Protein AF-A0A9C7V062-F1 (afdb_monomer)

Structure (mmCIF, N/CA/C/O backbone):
data_AF-A0A9C7V062-F1
#
_entry.id   AF-A0A9C7V062-F1
#
loop_
_atom_site.group_PDB
_atom_site.id
_atom_site.type_symbol
_atom_site.label_atom_id
_atom_site.label_alt_id
_atom_site.label_comp_id
_atom_site.label_asym_id
_atom_site.label_entity_id
_atom_site.label_seq_id
_atom_site.pdbx_PDB_ins_code
_atom_site.Cartn_x
_atom_site.Cartn_y
_atom_site.Cartn_z
_atom_site.occupancy
_atom_site.B_iso_or_equiv
_atom_site.auth_seq_id
_atom_site.auth_comp_id
_atom_site.auth_asym_id
_atom_site.auth_atom_id
_atom_site.pdbx_PDB_model_num
ATOM 1 N N . GLN A 1 1 ? -6.236 -16.185 16.500 1.00 72.19 1 GLN A N 1
ATOM 2 C CA . GLN A 1 1 ? -6.180 -15.119 15.476 1.00 72.19 1 GLN A CA 1
ATOM 3 C C . GLN A 1 1 ? -6.208 -13.760 16.180 1.00 72.19 1 GLN A C 1
ATOM 5 O O . GLN A 1 1 ? -6.765 -13.692 17.271 1.00 72.19 1 GLN A O 1
ATOM 10 N N . ILE A 1 2 ? -5.597 -12.716 15.602 1.00 94.12 2 ILE A N 1
ATOM 11 C CA . ILE A 1 2 ? -5.595 -11.322 16.117 1.00 94.12 2 ILE A CA 1
ATOM 12 C C . ILE A 1 2 ? -6.082 -10.334 15.030 1.00 94.12 2 ILE A C 1
ATOM 14 O O . ILE A 1 2 ? -5.317 -9.466 14.606 1.00 94.12 2 ILE A O 1
ATOM 18 N N . PRO A 1 3 ? -7.325 -10.486 14.531 1.00 95.44 3 PRO A N 1
ATOM 19 C CA . PRO A 1 3 ? -7.810 -9.776 13.344 1.00 95.44 3 PRO A CA 1
ATOM 20 C C . PRO A 1 3 ? -7.796 -8.251 13.502 1.00 95.44 3 PRO A C 1
ATOM 22 O O . PRO A 1 3 ? -7.407 -7.556 12.571 1.00 95.44 3 PRO A O 1
ATOM 25 N N . ASP A 1 4 ? -8.100 -7.724 14.688 1.00 97.12 4 ASP A N 1
ATOM 26 C CA . ASP A 1 4 ? -8.119 -6.272 14.920 1.00 97.12 4 ASP A CA 1
ATOM 27 C C . ASP A 1 4 ? -6.733 -5.639 14.728 1.00 97.12 4 ASP A C 1
ATOM 29 O O . ASP A 1 4 ? -6.594 -4.582 14.117 1.00 97.12 4 ASP A O 1
ATOM 33 N N . ARG A 1 5 ? -5.677 -6.340 15.165 1.00 97.62 5 ARG A N 1
ATOM 34 C CA . ARG A 1 5 ? -4.287 -5.903 14.957 1.00 97.62 5 ARG A CA 1
ATOM 35 C C . ARG A 1 5 ? -3.856 -6.018 13.498 1.00 97.62 5 ARG A C 1
ATOM 37 O O . ARG A 1 5 ? -3.001 -5.254 13.061 1.00 97.62 5 ARG A O 1
ATOM 44 N N . ALA A 1 6 ? -4.413 -6.975 12.755 1.00 98.31 6 ALA A N 1
ATOM 45 C CA . ALA A 1 6 ? -4.179 -7.082 11.319 1.00 98.31 6 ALA A CA 1
ATOM 46 C C . ALA A 1 6 ? -4.845 -5.918 10.571 1.00 98.31 6 ALA A C 1
ATOM 48 O O . ALA A 1 6 ? -4.193 -5.302 9.734 1.00 98.31 6 ALA A O 1
ATOM 49 N N . ARG A 1 7 ? -6.087 -5.560 10.933 1.00 98.62 7 ARG A N 1
ATOM 50 C CA . ARG A 1 7 ? -6.798 -4.396 10.381 1.00 98.62 7 ARG A CA 1
ATOM 51 C C . ARG A 1 7 ? -6.013 -3.108 10.611 1.00 98.62 7 ARG A C 1
ATOM 53 O O . ARG A 1 7 ? -5.738 -2.390 9.656 1.00 98.62 7 ARG A O 1
ATOM 60 N N . GLU A 1 8 ? -5.597 -2.861 11.856 1.00 98.38 8 GLU A N 1
ATOM 61 C CA . GLU A 1 8 ? -4.778 -1.693 12.205 1.00 98.38 8 GLU A CA 1
ATOM 62 C C . GLU A 1 8 ? -3.484 -1.664 11.384 1.00 98.38 8 GLU A C 1
ATOM 64 O O . GLU A 1 8 ? -3.150 -0.642 10.795 1.00 98.38 8 GLU A O 1
ATOM 69 N N . ARG A 1 9 ? -2.780 -2.799 11.272 1.00 98.31 9 ARG A N 1
ATOM 70 C CA . ARG A 1 9 ? -1.531 -2.870 10.507 1.00 98.31 9 ARG A CA 1
ATOM 71 C C . ARG A 1 9 ? -1.720 -2.554 9.026 1.00 98.31 9 ARG A C 1
ATOM 73 O O . ARG A 1 9 ? -0.869 -1.890 8.444 1.00 98.31 9 ARG A O 1
ATOM 80 N N . ILE A 1 10 ? -2.783 -3.065 8.415 1.00 98.56 10 ILE A N 1
ATOM 81 C CA . ILE A 1 10 ? -3.074 -2.806 7.004 1.00 98.56 10 ILE A CA 1
ATOM 82 C C . ILE A 1 10 ? -3.289 -1.305 6.789 1.00 98.56 10 ILE A C 1
ATOM 84 O O . ILE A 1 10 ? -2.698 -0.739 5.874 1.00 98.56 10 ILE A O 1
ATOM 88 N N . ILE A 1 11 ? -4.061 -0.655 7.665 1.00 98.56 11 ILE A N 1
ATOM 89 C CA . ILE A 1 11 ? -4.304 0.794 7.610 1.00 98.56 11 ILE A CA 1
ATOM 90 C C . ILE A 1 11 ? -3.005 1.573 7.832 1.00 98.56 11 ILE A C 1
ATOM 92 O O . ILE A 1 11 ? -2.717 2.495 7.074 1.00 98.56 11 ILE A O 1
ATOM 96 N N . ASP A 1 12 ? -2.197 1.185 8.820 1.00 98.00 12 ASP A N 1
ATOM 97 C CA . ASP A 1 12 ? -0.912 1.825 9.113 1.00 98.00 12 ASP A CA 1
ATOM 98 C C . ASP A 1 12 ? 0.042 1.799 7.905 1.00 98.00 12 ASP A C 1
ATOM 100 O O . ASP A 1 12 ? 0.703 2.795 7.626 1.00 98.00 12 ASP A O 1
ATOM 104 N N . ILE A 1 13 ? 0.122 0.670 7.190 1.00 97.50 13 ILE A N 1
ATOM 105 C CA . ILE A 1 13 ? 0.991 0.525 6.012 1.00 97.50 13 ILE A CA 1
ATOM 106 C C . ILE A 1 13 ? 0.420 1.306 4.825 1.00 97.50 13 ILE A C 1
ATOM 108 O O . ILE A 1 13 ? 1.143 2.095 4.217 1.00 97.50 13 ILE A O 1
ATOM 112 N N . ALA A 1 14 ? -0.870 1.133 4.522 1.00 98.19 14 ALA A N 1
ATOM 113 C CA . ALA A 1 14 ? -1.534 1.844 3.428 1.00 98.19 14 ALA A CA 1
ATOM 114 C C . ALA A 1 14 ? -1.460 3.369 3.608 1.00 98.19 14 ALA A C 1
ATOM 116 O O . ALA A 1 14 ? -1.268 4.097 2.642 1.00 98.19 14 ALA A O 1
ATOM 117 N N . SER A 1 15 ? -1.468 3.845 4.860 1.00 98.25 15 SER A N 1
ATOM 118 C CA . SER A 1 15 ? -1.293 5.262 5.202 1.00 98.25 15 SER A CA 1
ATOM 119 C C . SER A 1 15 ? 0.017 5.875 4.702 1.00 98.25 15 SER A C 1
ATOM 121 O O . SER A 1 15 ? 0.146 7.095 4.694 1.00 98.25 15 SER A O 1
ATOM 123 N N . THR A 1 16 ? 1.005 5.054 4.336 1.00 97.19 16 THR A N 1
ATOM 124 C CA . THR A 1 16 ? 2.307 5.500 3.820 1.00 97.19 16 THR A CA 1
ATOM 125 C C . THR A 1 16 ? 2.413 5.422 2.296 1.00 97.19 16 THR A C 1
ATOM 127 O O . THR A 1 16 ? 3.428 5.841 1.751 1.00 97.19 16 THR A O 1
ATOM 130 N N . GLN A 1 17 ? 1.396 4.903 1.598 1.00 97.94 17 GLN A N 1
ATOM 131 C CA . GLN A 1 17 ? 1.383 4.826 0.136 1.00 97.94 17 GLN A CA 1
ATOM 132 C C . GLN A 1 17 ? 1.407 6.233 -0.484 1.00 97.94 17 GLN A C 1
ATOM 134 O O . GLN A 1 17 ? 0.852 7.176 0.081 1.00 97.94 17 GLN A O 1
ATOM 139 N N . PHE A 1 18 ? 2.016 6.380 -1.659 1.00 96.75 18 PHE A N 1
ATOM 140 C CA . PHE A 1 18 ? 1.950 7.608 -2.447 1.00 96.75 18 PHE A CA 1
ATOM 141 C C . PHE A 1 18 ? 0.675 7.659 -3.314 1.00 96.75 18 PHE A C 1
ATOM 143 O O . PHE A 1 18 ? 0.165 6.616 -3.725 1.00 96.75 18 PHE A O 1
ATOM 150 N N . PRO A 1 19 ? 0.159 8.855 -3.666 1.00 96.62 19 PRO A N 1
ATOM 151 C CA . PRO A 1 19 ? -1.067 8.978 -4.467 1.00 96.62 19 PRO A CA 1
ATOM 152 C C . PRO A 1 19 ? -1.008 8.350 -5.871 1.00 96.62 19 PRO A C 1
ATOM 154 O O . PRO A 1 19 ? -2.050 8.118 -6.482 1.00 96.62 19 PRO A O 1
ATOM 157 N N . ASP A 1 20 ? 0.189 8.099 -6.407 1.00 95.31 20 ASP A N 1
ATOM 158 C CA . ASP A 1 20 ? 0.414 7.447 -7.704 1.00 95.31 20 ASP A CA 1
ATOM 159 C C . ASP A 1 20 ? 0.490 5.909 -7.615 1.00 95.31 20 ASP A C 1
ATOM 161 O O . ASP A 1 20 ? 0.745 5.233 -8.617 1.00 95.31 20 ASP A O 1
ATOM 165 N N . GLY A 1 21 ? 0.265 5.355 -6.421 1.00 95.38 21 GLY A N 1
ATOM 166 C CA . GLY A 1 21 ? 0.306 3.928 -6.129 1.00 95.38 21 GLY A CA 1
ATOM 167 C C . GLY A 1 21 ? 1.685 3.392 -5.753 1.00 95.38 21 GLY A C 1
ATOM 168 O O . GLY A 1 21 ? 1.761 2.236 -5.336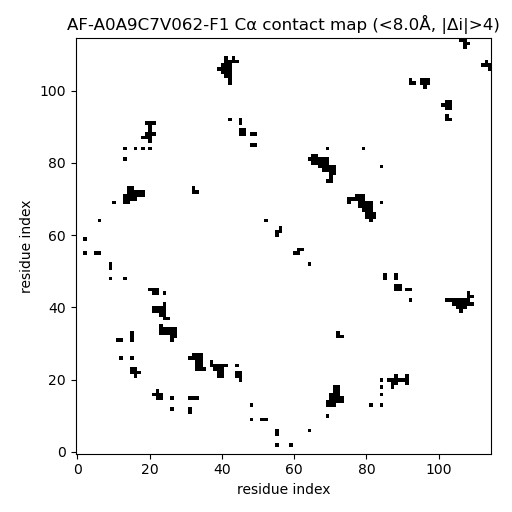 1.00 95.38 21 GLY A O 1
ATOM 169 N N . GLY A 1 22 ? 2.742 4.207 -5.847 1.00 94.12 22 GLY A N 1
ATOM 170 C CA . GLY A 1 22 ? 4.068 3.854 -5.350 1.00 94.12 22 GLY A CA 1
ATOM 171 C C . GLY A 1 22 ? 4.093 3.728 -3.824 1.00 94.12 22 GLY A C 1
ATOM 172 O O . GLY A 1 22 ? 3.215 4.229 -3.117 1.00 94.12 22 GLY A O 1
ATOM 173 N N . CYS A 1 23 ? 5.129 3.078 -3.300 1.00 92.06 23 CYS A N 1
ATOM 174 C CA . CYS A 1 23 ? 5.286 2.829 -1.870 1.00 92.06 23 CYS A CA 1
ATOM 175 C C . CYS A 1 23 ? 6.706 3.162 -1.409 1.00 92.06 23 CYS A C 1
ATOM 177 O O . CYS A 1 23 ? 7.671 3.047 -2.167 1.00 92.06 23 CYS A O 1
ATOM 179 N N . TYR A 1 24 ? 6.845 3.495 -0.128 1.00 93.62 24 TYR A N 1
ATOM 180 C CA . TYR A 1 24 ? 8.124 3.298 0.544 1.00 93.62 24 TYR A CA 1
ATOM 181 C C . TYR A 1 24 ? 8.413 1.801 0.631 1.00 93.62 24 TYR A C 1
ATOM 183 O O . TYR A 1 24 ? 7.557 1.042 1.087 1.00 93.62 24 TYR A O 1
ATOM 191 N N . HIS A 1 25 ? 9.637 1.400 0.290 1.00 92.62 25 HIS A N 1
ATOM 192 C CA . HIS A 1 25 ? 10.036 -0.006 0.377 1.00 92.62 25 HIS A CA 1
ATOM 193 C C . HIS A 1 25 ? 10.131 -0.510 1.824 1.00 92.62 25 HIS A C 1
ATOM 195 O O . HIS A 1 25 ? 9.952 -1.687 2.127 1.00 92.62 25 HIS A O 1
ATOM 201 N N . GLN A 1 26 ? 10.375 0.403 2.768 1.00 91.44 26 GLN A N 1
ATOM 202 C CA . GLN A 1 26 ? 10.408 0.076 4.184 1.00 91.44 26 GLN A CA 1
ATOM 203 C C . GLN A 1 26 ? 9.454 0.957 4.989 1.00 91.44 26 GLN A C 1
ATOM 205 O O . GLN A 1 26 ? 9.427 2.178 4.862 1.00 91.44 26 GLN A O 1
ATOM 210 N N . TYR A 1 27 ? 8.729 0.308 5.896 1.00 91.44 27 TYR A N 1
ATOM 211 C CA . TYR A 1 27 ? 7.861 0.919 6.895 1.00 91.44 27 TYR A CA 1
ATOM 212 C C . TYR A 1 27 ? 8.490 0.797 8.287 1.00 91.44 27 TYR A C 1
ATOM 214 O O . TYR A 1 27 ? 8.926 -0.290 8.673 1.00 91.44 27 TYR A O 1
ATOM 222 N N . GLN A 1 28 ? 8.496 1.882 9.067 1.00 91.94 28 GLN A N 1
ATOM 223 C CA . GLN A 1 28 ? 9.000 1.889 10.440 1.00 91.94 28 GLN A CA 1
ATOM 224 C C . GLN A 1 28 ? 7.845 1.747 11.453 1.00 91.94 28 GLN A C 1
ATOM 226 O O . GLN A 1 28 ? 7.122 2.716 11.706 1.00 91.94 28 GLN A O 1
ATOM 231 N N . PRO A 1 29 ? 7.687 0.589 12.134 1.00 89.06 29 PRO A N 1
ATOM 232 C CA . PRO A 1 29 ? 6.506 0.326 12.962 1.00 89.06 29 PRO A CA 1
ATOM 233 C C . PRO A 1 29 ? 6.354 1.218 14.194 1.00 89.06 29 PRO A C 1
ATOM 235 O O . PRO A 1 29 ? 5.244 1.378 14.691 1.00 89.06 29 PRO A O 1
ATOM 238 N N . LEU A 1 30 ? 7.455 1.777 14.705 1.00 87.88 30 LEU A N 1
ATOM 239 C CA . LEU A 1 30 ? 7.427 2.650 15.883 1.00 87.88 30 LEU A CA 1
ATOM 240 C C . LEU A 1 30 ? 6.924 4.061 15.564 1.00 87.88 30 LEU A C 1
ATOM 242 O O . LEU A 1 30 ? 6.344 4.706 16.430 1.00 87.88 30 LEU A O 1
ATOM 246 N N . THR A 1 31 ? 7.162 4.546 14.345 1.00 88.88 31 THR A N 1
ATOM 247 C CA . THR A 1 31 ? 6.788 5.904 13.921 1.00 88.88 31 THR A CA 1
ATOM 248 C C . THR A 1 31 ? 5.572 5.923 13.005 1.00 88.88 31 THR A C 1
ATOM 250 O O . THR A 1 31 ? 5.013 6.996 12.795 1.00 88.88 31 THR A O 1
ATOM 253 N N . LYS A 1 32 ? 5.168 4.760 12.479 1.00 91.44 32 LYS A N 1
ATOM 254 C CA . LYS A 1 32 ? 4.117 4.598 11.469 1.00 91.44 32 LYS A CA 1
ATOM 255 C C . LYS A 1 32 ? 4.375 5.395 10.181 1.00 91.44 32 LYS A C 1
ATOM 257 O O . LYS A 1 32 ? 3.444 5.890 9.554 1.00 91.44 32 LYS A O 1
ATOM 262 N N . LYS A 1 33 ? 5.652 5.533 9.809 1.00 89.06 33 LYS A N 1
ATOM 263 C CA . LYS A 1 33 ? 6.109 6.277 8.627 1.00 89.06 33 LYS A CA 1
ATOM 264 C C . LYS A 1 33 ? 6.915 5.394 7.688 1.00 89.06 33 LYS A C 1
ATOM 266 O O . LYS A 1 33 ? 7.577 4.453 8.136 1.00 89.06 33 LYS A O 1
ATOM 271 N N . GLY A 1 34 ? 6.894 5.747 6.409 1.00 84.25 34 GLY A N 1
ATOM 272 C CA . GLY A 1 34 ? 7.822 5.214 5.423 1.00 84.25 34 GLY A CA 1
ATOM 273 C C . GLY A 1 34 ? 9.259 5.674 5.675 1.00 84.25 34 GLY A C 1
ATOM 274 O O . GLY A 1 34 ? 9.495 6.750 6.231 1.00 84.25 34 GLY A O 1
ATOM 275 N N . ASN A 1 35 ? 10.226 4.840 5.300 1.00 86.62 35 ASN A N 1
ATOM 276 C CA . ASN A 1 35 ? 11.644 5.169 5.360 1.00 86.62 35 ASN A CA 1
ATOM 277 C C . ASN A 1 35 ? 12.135 5.654 3.988 1.00 86.62 35 ASN A C 1
ATOM 279 O O . ASN A 1 35 ? 12.335 4.852 3.077 1.00 86.62 35 ASN A O 1
ATOM 283 N N . ALA A 1 36 ? 12.372 6.960 3.863 1.00 78.06 36 ALA A N 1
ATOM 284 C CA . ALA A 1 36 ? 12.891 7.568 2.638 1.00 78.06 36 ALA A CA 1
ATOM 285 C C . ALA A 1 36 ? 14.357 7.193 2.334 1.00 78.06 36 ALA A C 1
ATOM 287 O O . ALA A 1 36 ? 14.772 7.266 1.180 1.00 78.06 36 ALA A O 1
ATOM 288 N N . ASP A 1 37 ? 15.137 6.762 3.334 1.00 76.38 37 ASP A N 1
ATOM 289 C CA . ASP A 1 37 ? 16.582 6.526 3.189 1.00 76.38 37 ASP A CA 1
ATOM 290 C C . ASP A 1 37 ? 16.906 5.241 2.409 1.00 76.38 37 ASP A C 1
ATOM 292 O O . ASP A 1 37 ? 17.975 5.132 1.809 1.00 76.38 37 ASP A O 1
ATOM 296 N N . ILE A 1 38 ? 15.996 4.258 2.401 1.00 73.94 38 ILE A N 1
ATOM 297 C CA . ILE A 1 38 ? 16.169 3.000 1.650 1.00 73.94 38 ILE A CA 1
ATOM 298 C C . ILE A 1 38 ? 15.728 3.150 0.185 1.00 73.94 38 ILE A C 1
ATOM 300 O O . ILE A 1 38 ? 16.17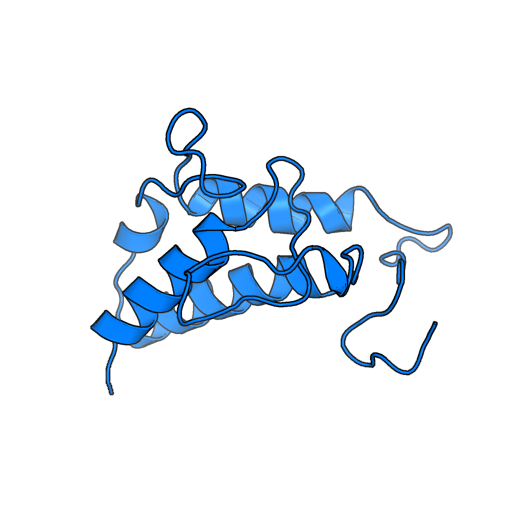2 2.379 -0.668 1.00 73.94 38 ILE A O 1
ATOM 304 N N . GLY A 1 39 ? 14.959 4.194 -0.136 1.00 68.44 39 GLY A N 1
ATOM 305 C CA . GLY A 1 39 ? 14.392 4.458 -1.459 1.00 68.44 39 GLY A CA 1
ATOM 306 C C . GLY A 1 39 ? 13.024 3.802 -1.682 1.00 68.44 39 GLY A C 1
ATOM 307 O O . GLY A 1 39 ? 12.435 3.218 -0.772 1.00 68.44 39 GLY A O 1
ATOM 308 N N . GLY A 1 40 ? 12.519 3.932 -2.907 1.00 80.44 40 GLY A N 1
ATOM 309 C CA . GLY A 1 40 ? 11.283 3.311 -3.390 1.00 80.44 40 GLY A CA 1
ATOM 310 C C . GLY A 1 40 ? 11.524 2.592 -4.717 1.00 80.44 40 GLY A C 1
ATOM 311 O O . GLY A 1 40 ? 12.645 2.144 -4.974 1.00 80.44 40 GLY A O 1
ATOM 312 N N . ASP A 1 41 ? 10.490 2.528 -5.555 1.00 85.25 41 ASP A N 1
ATOM 313 C CA . ASP A 1 41 ? 10.523 1.920 -6.893 1.00 85.25 41 ASP A CA 1
ATOM 314 C C . ASP A 1 41 ? 10.868 0.421 -6.899 1.00 85.25 41 ASP A C 1
ATOM 316 O O . ASP A 1 41 ? 11.541 -0.067 -7.804 1.00 85.25 41 ASP A O 1
ATOM 320 N N . PHE A 1 42 ? 10.396 -0.335 -5.908 1.00 91.69 42 PHE A N 1
ATOM 321 C CA . PHE A 1 42 ? 10.343 -1.794 -6.000 1.00 91.69 42 PHE A CA 1
ATOM 322 C C . PHE A 1 42 ? 9.005 -2.184 -6.618 1.00 91.69 42 PHE A C 1
ATOM 324 O O . PHE A 1 42 ? 7.935 -1.772 -6.163 1.00 91.69 42 PHE A O 1
ATOM 331 N N . SER A 1 43 ? 9.072 -2.918 -7.723 1.00 90.75 43 SER A N 1
ATOM 332 C CA . SER A 1 43 ? 7.924 -3.136 -8.607 1.00 90.75 43 SER A CA 1
ATOM 333 C C . SER A 1 43 ? 6.823 -4.007 -7.997 1.00 90.75 43 SER A C 1
ATOM 335 O O . SER A 1 43 ? 5.683 -3.967 -8.455 1.00 90.75 43 SER A O 1
ATOM 337 N N . ASP A 1 44 ? 7.125 -4.791 -6.967 1.00 94.00 44 ASP A N 1
ATOM 338 C CA . ASP A 1 44 ? 6.181 -5.692 -6.311 1.00 94.00 44 ASP A CA 1
ATOM 339 C C . ASP A 1 44 ? 5.450 -5.056 -5.117 1.00 94.00 44 ASP A C 1
ATOM 341 O O . ASP A 1 44 ? 4.317 -5.453 -4.819 1.00 94.00 44 ASP A O 1
ATOM 345 N N . ASP A 1 45 ? 6.043 -4.040 -4.482 1.00 95.88 45 ASP A N 1
ATOM 346 C CA . ASP A 1 45 ? 5.537 -3.403 -3.257 1.00 95.88 45 ASP A CA 1
ATOM 347 C C . ASP A 1 45 ? 4.047 -3.018 -3.309 1.00 95.88 45 ASP A C 1
ATOM 349 O O . ASP A 1 45 ? 3.301 -3.391 -2.392 1.00 95.88 45 ASP A O 1
ATOM 353 N N . PRO A 1 46 ? 3.537 -2.342 -4.361 1.00 96.50 46 PRO A N 1
ATOM 354 C CA . PRO A 1 46 ? 2.133 -1.937 -4.397 1.00 96.50 46 PRO A CA 1
ATOM 355 C C . PRO A 1 46 ? 1.153 -3.118 -4.355 1.00 96.50 46 PRO A C 1
ATOM 357 O O . PRO A 1 46 ? 0.057 -3.003 -3.795 1.00 96.50 46 PRO A O 1
ATOM 360 N N . LEU A 1 47 ? 1.527 -4.269 -4.928 1.00 97.62 47 LEU A N 1
ATOM 361 C CA . LEU A 1 47 ? 0.650 -5.437 -5.039 1.00 97.62 47 LEU A CA 1
ATOM 362 C C . LEU A 1 47 ? 0.519 -6.209 -3.718 1.00 97.62 47 LEU A C 1
ATOM 364 O O . LEU A 1 47 ? -0.514 -6.849 -3.483 1.00 97.62 47 LEU A O 1
ATOM 368 N N . TRP A 1 48 ? 1.503 -6.113 -2.818 1.00 98.19 48 TRP A N 1
ATOM 369 C CA . TRP A 1 48 ? 1.442 -6.745 -1.495 1.00 98.19 48 TRP A CA 1
ATOM 370 C C . TRP A 1 48 ? 0.311 -6.190 -0.617 1.00 98.19 48 TRP A C 1
ATOM 372 O O . TRP A 1 48 ? -0.260 -6.930 0.197 1.00 98.19 48 TRP A O 1
ATOM 382 N N . LEU A 1 49 ? -0.088 -4.928 -0.816 1.00 98.31 49 LEU A N 1
ATOM 383 C CA . LEU A 1 49 ? -1.237 -4.344 -0.120 1.00 98.31 49 LEU A CA 1
ATOM 384 C C . LEU A 1 49 ? -2.554 -5.024 -0.531 1.00 98.31 49 LEU A C 1
ATOM 386 O O . LEU A 1 49 ? -3.361 -5.385 0.330 1.00 98.31 49 LEU A O 1
ATOM 390 N N . ILE A 1 50 ? -2.740 -5.287 -1.831 1.00 98.56 50 ILE A N 1
ATOM 391 C CA . ILE A 1 50 ? -3.920 -5.992 -2.361 1.00 98.56 50 ILE A CA 1
ATOM 392 C C . ILE A 1 50 ? -4.004 -7.400 -1.770 1.00 98.56 50 ILE A C 1
ATOM 394 O O . ILE A 1 50 ? -5.075 -7.821 -1.317 1.00 98.56 50 ILE A O 1
ATOM 398 N N . LEU A 1 51 ? -2.876 -8.121 -1.730 1.00 98.44 51 LEU A N 1
ATOM 399 C CA . LEU A 1 51 ? -2.821 -9.449 -1.120 1.00 98.44 51 LEU A CA 1
ATOM 400 C C . LEU A 1 51 ? -3.246 -9.401 0.353 1.00 98.44 51 LEU A C 1
ATOM 402 O O . LEU A 1 51 ? -4.065 -10.219 0.781 1.00 98.44 51 LEU A O 1
ATOM 406 N N . SER A 1 52 ? -2.724 -8.429 1.102 1.00 98.31 52 SER A N 1
ATOM 407 C CA . SER A 1 52 ? -2.979 -8.265 2.535 1.00 98.31 52 SER A CA 1
ATOM 408 C C . SER A 1 52 ? -4.452 -7.974 2.833 1.00 98.31 52 SER A C 1
ATOM 410 O O . SER A 1 52 ? -5.052 -8.654 3.669 1.00 98.31 52 SER A O 1
ATOM 412 N N . VAL A 1 53 ? -5.070 -7.034 2.107 1.00 98.69 53 VAL A N 1
ATOM 413 C CA . VAL A 1 53 ? -6.499 -6.710 2.264 1.00 98.69 53 VAL A CA 1
ATOM 414 C C . VAL A 1 53 ? -7.381 -7.894 1.866 1.00 98.69 53 VAL A C 1
ATOM 416 O O . VAL A 1 53 ? -8.296 -8.255 2.605 1.00 98.69 53 VAL A O 1
ATOM 419 N N . SER A 1 54 ? -7.083 -8.561 0.745 1.00 98.69 54 SER A N 1
ATOM 420 C CA . SER A 1 54 ? -7.826 -9.757 0.321 1.00 98.69 54 SER A CA 1
ATOM 421 C C . SER A 1 54 ? -7.753 -10.872 1.371 1.00 98.69 54 SER A C 1
ATOM 423 O O . SER A 1 54 ? -8.763 -11.515 1.658 1.00 98.69 54 SER A O 1
ATOM 425 N N . ALA A 1 55 ? -6.567 -11.138 1.929 1.00 98.56 55 ALA A N 1
ATOM 426 C CA . ALA A 1 55 ? -6.390 -12.165 2.954 1.00 98.56 55 ALA A CA 1
ATOM 427 C C . ALA A 1 55 ? -7.170 -11.829 4.233 1.00 98.56 55 ALA A C 1
ATOM 429 O O . ALA A 1 55 ? -7.851 -12.698 4.774 1.00 98.56 55 ALA A O 1
ATOM 430 N N . TYR A 1 56 ? -7.132 -10.565 4.663 1.00 98.75 56 TYR A N 1
ATOM 431 C CA . TYR A 1 56 ? -7.901 -10.088 5.809 1.00 98.75 56 TYR A CA 1
ATOM 432 C C . TYR A 1 56 ? -9.409 -10.286 5.614 1.00 98.75 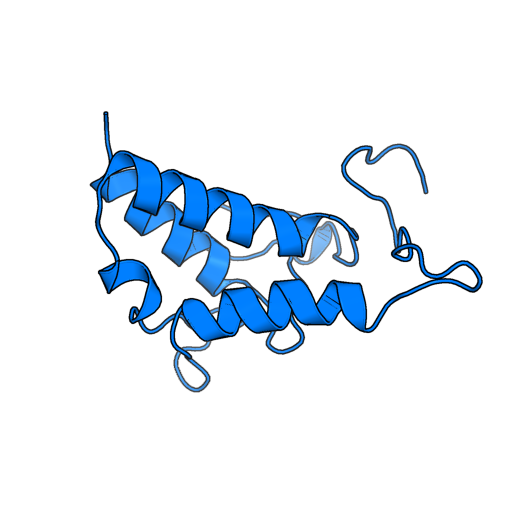56 TYR A C 1
ATOM 434 O O . TYR A 1 56 ? -10.041 -10.939 6.441 1.00 98.75 56 TYR A O 1
ATOM 442 N N . ILE A 1 57 ? -9.970 -9.812 4.495 1.00 98.75 57 ILE A N 1
ATOM 443 C CA . ILE A 1 57 ? -11.408 -9.938 4.202 1.00 98.75 57 ILE A CA 1
ATOM 444 C C . ILE A 1 57 ? -11.835 -11.409 4.155 1.00 98.75 57 ILE A C 1
ATOM 446 O O . ILE A 1 57 ? -12.897 -11.758 4.663 1.00 98.75 57 ILE A O 1
ATOM 450 N N . LYS A 1 58 ? -11.018 -12.293 3.569 1.00 98.50 58 LYS A N 1
ATOM 451 C CA . LYS A 1 58 ? -11.321 -13.734 3.507 1.00 98.50 58 LYS A CA 1
ATOM 452 C C . LYS A 1 58 ? -11.349 -14.397 4.884 1.00 98.50 58 LYS A C 1
ATOM 454 O O . LYS A 1 58 ? -12.151 -15.303 5.084 1.00 98.50 58 LYS A O 1
ATOM 459 N N . GLU A 1 59 ? -10.489 -13.966 5.803 1.00 98.38 59 GLU A N 1
ATOM 460 C CA . GLU A 1 59 ? -10.431 -14.504 7.166 1.00 98.38 59 GLU A CA 1
ATOM 461 C C . GLU A 1 59 ? -11.576 -13.977 8.042 1.00 98.38 59 GLU A C 1
ATOM 463 O O . GLU A 1 59 ? -12.126 -14.722 8.851 1.00 98.38 59 GLU A O 1
ATOM 468 N N . THR A 1 60 ? -11.936 -12.697 7.911 1.00 98.44 60 THR A N 1
ATOM 469 C CA . THR A 1 60 ? -12.837 -12.020 8.861 1.00 98.44 60 THR A CA 1
ATOM 470 C C . THR A 1 60 ? -14.246 -11.782 8.331 1.00 98.44 60 THR A C 1
ATOM 472 O O . THR A 1 60 ? -15.179 -11.640 9.119 1.00 98.44 60 THR A O 1
ATOM 475 N N . GLY A 1 61 ? -14.415 -11.699 7.011 1.00 98.50 61 GLY A N 1
ATOM 476 C CA . GLY A 1 61 ? -15.630 -11.186 6.379 1.00 98.50 61 GLY A CA 1
ATOM 477 C C . GLY A 1 61 ? -15.842 -9.676 6.557 1.00 98.50 61 GLY A C 1
ATOM 478 O O . GLY A 1 61 ? -16.905 -9.182 6.185 1.00 98.50 61 GLY A O 1
ATOM 479 N N . ASP A 1 62 ? -14.872 -8.938 7.114 1.00 98.69 62 ASP A N 1
ATOM 480 C CA . ASP A 1 62 ? -14.977 -7.489 7.317 1.00 98.69 62 ASP A CA 1
ATOM 481 C C . ASP A 1 62 ? -14.692 -6.726 6.018 1.00 98.69 62 ASP A C 1
ATOM 483 O O . ASP A 1 62 ? -13.566 -6.320 5.733 1.00 98.69 62 ASP A O 1
ATOM 487 N N . TRP A 1 63 ? -15.743 -6.510 5.233 1.00 98.75 63 TRP A N 1
ATOM 488 C CA . TRP A 1 63 ? -15.691 -5.687 4.025 1.00 98.75 63 TRP A CA 1
ATOM 489 C C . TRP A 1 63 ? -15.584 -4.185 4.315 1.00 98.75 63 TRP A C 1
ATOM 491 O O . TRP A 1 63 ? -15.172 -3.444 3.425 1.00 98.75 63 TRP A O 1
ATOM 501 N N . SER A 1 64 ? -15.891 -3.733 5.540 1.00 98.75 64 SER A N 1
ATOM 502 C CA . SER A 1 64 ? -15.871 -2.303 5.888 1.00 98.75 64 SER A CA 1
ATOM 503 C C . SER A 1 64 ? -14.472 -1.693 5.815 1.00 98.75 64 SER A C 1
ATOM 505 O O . SER A 1 64 ? -14.335 -0.483 5.673 1.00 98.75 64 SER A O 1
ATOM 507 N N . ILE A 1 65 ? -13.419 -2.522 5.855 1.00 98.81 65 ILE A N 1
ATOM 508 C CA . ILE A 1 65 ? -12.044 -2.067 5.630 1.00 98.81 65 ILE A CA 1
ATOM 509 C C . ILE A 1 65 ? -11.880 -1.365 4.275 1.00 98.81 65 ILE A C 1
ATOM 511 O O . ILE A 1 65 ? -11.038 -0.485 4.168 1.00 98.81 65 ILE A O 1
ATOM 515 N N . LEU A 1 66 ? -12.679 -1.717 3.256 1.00 98.88 66 LEU A N 1
ATOM 516 C CA . LEU A 1 66 ? -12.618 -1.088 1.932 1.00 98.88 66 LEU A CA 1
ATOM 517 C C . LEU A 1 66 ? -13.119 0.365 1.931 1.00 98.88 66 LEU A C 1
ATOM 519 O O . LEU A 1 66 ? -12.691 1.146 1.079 1.00 98.88 66 LEU A O 1
ATOM 523 N N . ASP A 1 67 ? -13.981 0.711 2.888 1.00 98.75 67 ASP A N 1
ATOM 524 C CA . ASP A 1 67 ? -14.576 2.041 3.053 1.00 98.75 67 ASP A CA 1
ATOM 525 C C . ASP A 1 67 ? -13.788 2.923 4.041 1.00 98.75 67 ASP A C 1
ATOM 527 O O . ASP A 1 67 ? -14.096 4.104 4.203 1.00 98.75 67 ASP A O 1
ATOM 531 N N . GLU A 1 68 ? -12.773 2.369 4.715 1.00 98.69 68 GLU A N 1
ATOM 532 C CA . GLU A 1 68 ? -11.933 3.107 5.659 1.00 98.69 68 GLU A CA 1
ATOM 533 C C . GLU A 1 68 ? -11.184 4.239 4.941 1.00 98.69 68 GLU A C 1
ATOM 535 O O . GLU A 1 68 ? -10.539 4.008 3.917 1.00 98.69 68 GLU A O 1
ATOM 540 N N . MET A 1 69 ? -11.239 5.454 5.494 1.00 98.69 69 MET A N 1
ATOM 541 C CA . MET A 1 69 ? -10.501 6.602 4.967 1.00 98.69 69 MET A CA 1
ATOM 542 C C . MET A 1 69 ? -9.031 6.513 5.376 1.00 98.69 69 MET A C 1
ATOM 544 O O . MET A 1 69 ? -8.697 6.671 6.550 1.00 98.69 69 MET A O 1
ATOM 548 N N . VAL A 1 70 ? -8.153 6.301 4.399 1.00 98.75 70 VAL A N 1
ATOM 549 C CA . VAL A 1 70 ? -6.713 6.117 4.593 1.00 98.75 70 VAL A CA 1
ATOM 550 C C . VAL A 1 70 ? -5.944 7.255 3.903 1.00 98.75 70 VAL A C 1
ATOM 552 O O . VAL A 1 70 ? -6.209 7.542 2.730 1.00 98.75 70 VAL A O 1
ATOM 555 N N . PRO A 1 71 ? -5.015 7.936 4.601 1.00 98.44 71 PRO A N 1
ATOM 556 C CA . PRO A 1 71 ? -4.191 8.998 4.021 1.00 98.44 71 PRO A CA 1
ATOM 557 C C . PRO A 1 71 ? -3.177 8.452 3.014 1.00 98.44 71 PRO A C 1
ATOM 559 O O . PRO A 1 71 ? -2.770 7.303 3.117 1.00 98.44 71 PRO A O 1
ATOM 562 N N . TYR A 1 72 ? -2.708 9.298 2.102 1.00 98.31 72 TYR A N 1
ATOM 563 C CA . TYR A 1 72 ? -1.473 9.043 1.353 1.00 98.31 72 TYR A CA 1
ATOM 564 C C . TYR A 1 72 ? -0.318 9.801 2.011 1.00 98.31 72 TYR A C 1
ATOM 566 O O . TYR A 1 72 ? -0.532 10.912 2.489 1.00 98.31 72 TYR A O 1
ATOM 574 N N . ASP A 1 73 ? 0.882 9.216 2.050 1.00 96.50 73 ASP A N 1
ATOM 575 C CA . ASP A 1 73 ? 2.094 9.784 2.678 1.00 96.50 73 ASP A CA 1
ATOM 576 C C . ASP A 1 73 ? 1.835 10.398 4.074 1.00 96.50 73 ASP A C 1
ATOM 578 O O . ASP A 1 73 ? 2.330 11.461 4.446 1.00 96.50 73 ASP A O 1
ATOM 58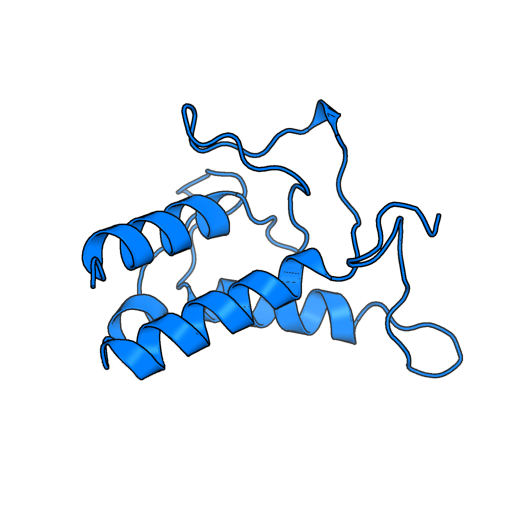2 N N . ASN A 1 74 ? 0.980 9.729 4.852 1.00 96.56 74 ASN A N 1
ATOM 583 C CA . ASN A 1 74 ? 0.485 10.148 6.161 1.00 96.56 74 ASN A CA 1
ATOM 584 C C . ASN A 1 74 ? -0.238 11.520 6.196 1.00 96.56 74 ASN A C 1
ATOM 586 O O . ASN A 1 74 ? -0.465 12.058 7.285 1.00 96.56 74 ASN A O 1
ATOM 590 N N . ASP A 1 75 ? -0.656 12.070 5.052 1.00 97.50 75 ASP A N 1
ATOM 591 C CA . ASP A 1 75 ? -1.450 13.296 4.939 1.00 97.50 75 ASP A CA 1
ATOM 592 C C . ASP A 1 75 ? -2.958 12.995 4.859 1.00 97.50 75 ASP A C 1
ATOM 594 O O . ASP A 1 75 ? -3.509 12.571 3.839 1.00 97.50 75 ASP A O 1
ATOM 598 N N . MET A 1 76 ? -3.659 13.257 5.965 1.00 97.06 76 MET A N 1
ATOM 599 C CA . MET A 1 76 ? -5.113 13.079 6.068 1.00 97.06 76 MET A CA 1
ATOM 600 C C . MET A 1 76 ? -5.920 14.007 5.153 1.00 97.06 76 MET A C 1
ATOM 602 O O . MET A 1 76 ? -7.086 13.714 4.890 1.00 97.06 76 MET A O 1
ATOM 606 N N . SER A 1 77 ? -5.348 15.113 4.667 1.00 98.00 77 SER A N 1
ATOM 607 C CA . SER A 1 77 ? -6.062 16.049 3.789 1.00 98.00 77 SER A CA 1
ATOM 608 C C . SER A 1 77 ? -6.346 15.466 2.402 1.00 98.00 77 SER A C 1
ATOM 610 O O . SER A 1 77 ? -7.294 15.892 1.741 1.00 98.00 77 SER A O 1
ATOM 612 N N . VAL A 1 78 ? -5.573 14.455 1.995 1.00 97.88 78 VAL A N 1
ATOM 613 C CA . VAL A 1 78 ? -5.713 13.739 0.719 1.00 97.88 78 VAL A CA 1
ATOM 614 C C . VAL A 1 78 ? -6.213 12.303 0.900 1.00 97.88 78 VAL A C 1
ATOM 616 O O . VAL A 1 78 ? -6.116 11.498 -0.024 1.00 97.88 78 VAL A O 1
ATOM 619 N N . ALA A 1 79 ? -6.757 11.972 2.076 1.00 98.50 79 ALA A N 1
ATOM 620 C CA . ALA A 1 79 ? -7.242 10.630 2.374 1.00 98.50 79 ALA A CA 1
ATOM 621 C C . ALA A 1 79 ? -8.327 10.164 1.393 1.00 98.50 79 ALA A C 1
ATOM 623 O O . ALA A 1 79 ? -9.193 10.934 0.972 1.00 98.50 79 ALA A O 1
ATOM 624 N N . GLN A 1 80 ? -8.291 8.876 1.068 1.00 98.75 80 GLN A N 1
ATOM 625 C CA . GLN A 1 80 ? -9.247 8.198 0.195 1.00 98.75 80 GLN A CA 1
ATOM 626 C C . GLN A 1 80 ? -9.673 6.865 0.820 1.00 98.75 80 GLN A C 1
ATOM 628 O O . GLN A 1 80 ? -8.960 6.350 1.683 1.00 98.75 80 GLN A O 1
ATOM 633 N N . PRO A 1 81 ? -10.805 6.275 0.397 1.00 98.81 81 PRO A N 1
ATOM 634 C CA . PRO A 1 81 ? -11.161 4.920 0.801 1.00 98.81 81 PRO A CA 1
ATOM 635 C C . PRO A 1 81 ? -10.036 3.926 0.487 1.00 98.81 81 PRO A C 1
ATOM 637 O O . PRO A 1 81 ? -9.391 4.037 -0.558 1.00 98.81 81 PRO A O 1
ATOM 640 N N . MET A 1 82 ? -9.842 2.910 1.330 1.00 98.81 82 MET A N 1
ATOM 641 C CA . MET A 1 82 ? -8.891 1.812 1.086 1.00 98.81 82 MET A CA 1
ATOM 642 C C . MET A 1 82 ? -9.051 1.197 -0.314 1.00 98.81 82 MET A C 1
ATOM 644 O O . MET A 1 82 ? -8.070 0.807 -0.940 1.00 98.81 82 MET A O 1
ATOM 648 N N . LEU A 1 83 ? -10.272 1.134 -0.854 1.00 98.81 83 LEU A N 1
ATOM 649 C CA . LEU A 1 83 ? -10.491 0.664 -2.224 1.00 98.81 83 LEU A CA 1
ATOM 650 C C . LEU A 1 83 ? -9.737 1.496 -3.280 1.00 98.81 83 LEU A C 1
ATOM 652 O O . LEU A 1 83 ? -9.277 0.932 -4.273 1.00 98.81 83 LEU A O 1
ATOM 656 N N . GLU A 1 84 ? -9.595 2.808 -3.087 1.00 98.75 84 GLU A N 1
ATOM 657 C CA . GLU A 1 84 ? -8.817 3.660 -3.992 1.00 98.75 84 GLU A CA 1
ATOM 658 C C . GLU A 1 84 ? -7.319 3.366 -3.889 1.00 98.75 84 GLU A C 1
ATOM 660 O O . GLU A 1 84 ? -6.677 3.257 -4.930 1.00 98.75 84 GLU A O 1
ATOM 665 N N . HIS A 1 85 ? -6.795 3.104 -2.683 1.00 98.69 85 HIS A N 1
ATOM 666 C CA . HIS A 1 85 ? -5.414 2.631 -2.472 1.00 98.69 85 HIS A CA 1
ATOM 667 C C . HIS A 1 85 ? -5.135 1.346 -3.270 1.00 98.69 85 HIS A C 1
ATOM 669 O O . HIS A 1 85 ? -4.156 1.246 -4.009 1.00 98.69 85 HIS A O 1
ATOM 675 N N . LEU A 1 86 ? -6.061 0.379 -3.232 1.00 98.75 86 LEU A N 1
ATOM 676 C CA . LEU A 1 86 ? -5.936 -0.861 -4.012 1.00 98.75 86 L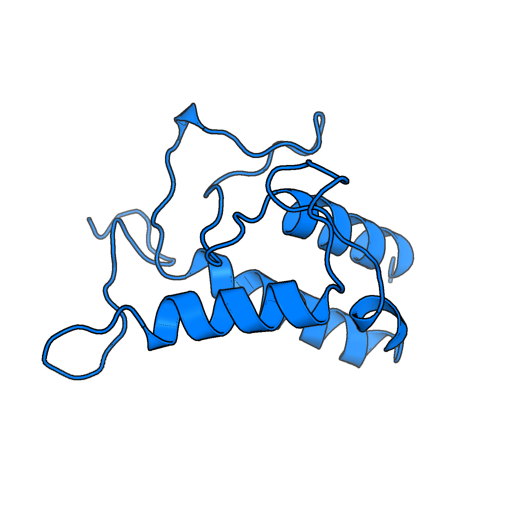EU A CA 1
ATOM 677 C C . LEU A 1 86 ? -5.979 -0.627 -5.529 1.00 98.75 86 LEU A C 1
ATOM 679 O O . LEU A 1 86 ? -5.284 -1.313 -6.283 1.00 98.75 86 LEU A O 1
ATOM 683 N N . LYS A 1 87 ? -6.799 0.324 -5.993 1.00 98.56 87 LYS A N 1
ATOM 684 C CA . LYS A 1 87 ? -6.867 0.686 -7.415 1.00 98.56 87 LYS A CA 1
ATOM 685 C C . LYS A 1 87 ? -5.573 1.336 -7.876 1.00 98.56 87 LYS A C 1
ATOM 687 O O . LYS A 1 87 ? -5.065 0.934 -8.922 1.00 98.56 87 LYS A O 1
ATOM 692 N N . VAL A 1 88 ? -5.039 2.304 -7.128 1.00 98.19 88 VAL A N 1
ATOM 693 C CA . VAL A 1 88 ? -3.780 2.957 -7.510 1.00 98.19 88 VAL A CA 1
ATOM 694 C C . VAL A 1 88 ? -2.616 1.972 -7.454 1.00 98.19 88 VAL A C 1
ATOM 696 O O . VAL A 1 88 ? -1.837 1.956 -8.398 1.00 98.19 88 VAL A O 1
ATOM 699 N N . SER A 1 89 ? -2.572 1.045 -6.486 1.00 98.12 89 SER A N 1
ATOM 700 C CA . SER A 1 89 ? -1.609 -0.070 -6.486 1.00 98.12 89 SER A CA 1
ATOM 701 C C . SER A 1 89 ? -1.658 -0.894 -7.773 1.00 98.12 89 SER A C 1
ATOM 703 O O . SER A 1 89 ? -0.630 -1.193 -8.378 1.00 98.12 89 SER A O 1
ATOM 705 N N . PHE A 1 90 ? -2.861 -1.276 -8.209 1.00 98.25 90 PHE A N 1
ATOM 706 C CA . PHE A 1 90 ? -3.036 -2.075 -9.420 1.00 98.25 90 PHE A CA 1
ATOM 707 C C . PHE A 1 90 ? -2.631 -1.296 -10.677 1.00 98.25 90 PHE A C 1
ATOM 709 O O . PHE A 1 90 ? -1.885 -1.802 -11.519 1.00 98.25 90 PHE A O 1
ATOM 716 N N . TYR A 1 91 ? -3.098 -0.052 -10.803 1.00 98.00 91 TYR A N 1
ATOM 717 C CA . TYR A 1 91 ? -2.812 0.777 -11.971 1.00 98.00 91 TYR A CA 1
ATOM 718 C C . TYR A 1 91 ? -1.369 1.272 -12.022 1.00 98.00 91 TYR A C 1
ATOM 720 O O . TYR A 1 91 ? -0.867 1.487 -13.124 1.00 98.00 91 TYR A O 1
ATOM 728 N N . HIS A 1 92 ? -0.676 1.371 -10.886 1.00 96.25 92 HIS A N 1
ATOM 729 C CA . HIS A 1 92 ? 0.761 1.619 -10.856 1.00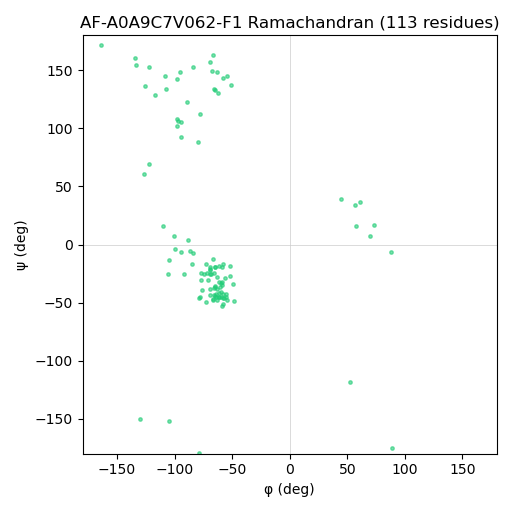 96.25 92 HIS A CA 1
ATOM 730 C C . HIS A 1 92 ? 1.506 0.564 -11.683 1.00 96.25 92 HIS A C 1
ATOM 732 O O . HIS A 1 92 ? 2.349 0.905 -12.501 1.00 96.25 92 HIS A O 1
ATOM 738 N N . ILE A 1 93 ? 1.125 -0.710 -11.579 1.00 96.00 93 ILE A N 1
ATOM 739 C CA . ILE A 1 93 ? 1.756 -1.789 -12.351 1.00 96.00 93 ILE A CA 1
ATOM 740 C C . ILE A 1 93 ? 1.267 -1.823 -13.798 1.00 96.00 93 ILE A C 1
ATOM 742 O O . ILE A 1 93 ? 2.072 -1.911 -14.723 1.00 96.00 93 ILE A O 1
ATOM 746 N N . VAL A 1 94 ? -0.046 -1.708 -14.017 1.00 96.44 94 VAL A N 1
ATOM 747 C CA . VAL A 1 94 ? -0.632 -1.737 -15.372 1.00 96.44 94 VAL A CA 1
ATOM 748 C C . VAL A 1 94 ? -0.094 -0.616 -16.261 1.00 96.44 94 VAL A C 1
ATOM 750 O O . VAL A 1 94 ? 0.053 -0.811 -17.466 1.00 96.44 94 VAL A O 1
ATOM 753 N N . ASN A 1 95 ? 0.218 0.543 -15.682 1.00 96.44 95 ASN A N 1
ATOM 754 C CA . ASN A 1 95 ? 0.737 1.688 -16.425 1.00 96.44 95 ASN A CA 1
ATOM 755 C C . ASN A 1 95 ? 2.267 1.666 -16.591 1.00 96.44 95 ASN A C 1
ATOM 757 O O . ASN A 1 95 ? 2.796 2.499 -17.323 1.00 96.44 95 ASN A O 1
ATOM 761 N N . ASN A 1 96 ? 2.972 0.713 -15.972 1.00 95.00 96 ASN A N 1
ATOM 762 C CA . ASN A 1 96 ? 4.431 0.599 -16.007 1.00 95.00 96 ASN A CA 1
ATOM 763 C C . ASN A 1 96 ? 4.875 -0.761 -16.567 1.00 95.00 96 ASN A C 1
ATOM 765 O O . ASN A 1 96 ? 5.423 -1.616 -15.866 1.00 95.00 96 ASN A O 1
ATOM 769 N N . LEU A 1 97 ? 4.638 -0.955 -17.866 1.00 97.38 97 LEU A N 1
ATOM 770 C CA . LEU A 1 97 ? 4.976 -2.182 -18.588 1.00 97.38 97 LEU A CA 1
ATOM 771 C C . LEU A 1 97 ? 6.154 -1.971 -19.545 1.00 97.38 97 LEU A C 1
ATOM 773 O O . LEU A 1 97 ? 6.289 -0.930 -20.187 1.00 97.38 97 LEU A O 1
ATOM 777 N N . GLY A 1 98 ? 6.985 -3.001 -19.685 1.00 97.06 98 GLY A N 1
ATOM 778 C CA . GLY A 1 98 ? 8.039 -3.062 -20.688 1.00 97.06 98 GLY A CA 1
ATOM 779 C C . GLY A 1 98 ? 7.527 -3.434 -22.091 1.00 97.06 98 GLY A C 1
ATOM 780 O O . GLY A 1 98 ? 6.343 -3.723 -22.281 1.00 97.06 98 GLY A O 1
ATOM 781 N N . PRO A 1 99 ? 8.429 -3.527 -23.088 1.00 97.75 99 PRO A N 1
ATOM 782 C CA . PRO A 1 99 ? 8.078 -3.785 -24.493 1.00 97.75 99 PRO A CA 1
ATOM 783 C C . PRO A 1 99 ? 7.310 -5.090 -24.756 1.00 97.75 99 PRO A C 1
ATOM 785 O O . PRO A 1 99 ? 6.687 -5.241 -25.802 1.00 97.75 99 PRO A O 1
ATOM 788 N N . HIS A 1 100 ? 7.363 -6.037 -23.817 1.00 97.69 100 HIS A N 1
ATOM 789 C CA . HIS A 1 100 ? 6.704 -7.342 -23.909 1.00 97.69 100 HIS A CA 1
ATOM 790 C C . HIS A 1 100 ? 5.385 -7.415 -23.120 1.00 97.69 100 HIS A C 1
ATOM 792 O O . HIS A 1 100 ? 4.823 -8.498 -22.983 1.00 97.69 100 HIS A O 1
ATOM 798 N N . GLY A 1 101 ? 4.905 -6.293 -22.569 1.00 97.06 101 GLY A N 1
ATOM 799 C CA . GLY A 1 101 ? 3.690 -6.255 -21.747 1.00 97.06 101 GLY A CA 1
ATOM 800 C C . GLY A 1 101 ? 3.855 -6.854 -20.345 1.00 97.06 101 GLY A C 1
ATOM 801 O O . GLY A 1 101 ? 2.860 -7.171 -19.701 1.00 97.06 101 GLY A O 1
ATOM 802 N N . LEU A 1 102 ? 5.095 -7.025 -19.879 1.00 97.38 102 LEU A N 1
ATOM 803 C CA . LEU A 1 102 ? 5.414 -7.441 -18.510 1.00 97.38 102 LEU A CA 1
ATOM 804 C C . LEU A 1 102 ? 5.699 -6.211 -17.638 1.00 97.38 102 LEU A C 1
ATOM 806 O O . LEU A 1 102 ? 6.241 -5.242 -18.178 1.00 97.38 102 LEU A O 1
ATOM 810 N N . PRO A 1 103 ? 5.394 -6.243 -16.327 1.00 96.56 103 PRO A N 1
ATOM 811 C CA . PRO A 1 103 ? 5.791 -5.189 -15.399 1.00 96.56 103 PRO A CA 1
ATOM 812 C C . PRO A 1 103 ? 7.280 -4.871 -15.504 1.00 96.56 103 PRO A C 1
ATOM 814 O O . PRO A 1 103 ? 8.113 -5.774 -15.615 1.00 96.56 103 PRO A O 1
ATOM 817 N N . LEU A 1 104 ? 7.616 -3.584 -15.488 1.00 95.06 104 LEU A N 1
ATOM 818 C CA . LEU A 1 104 ? 9.000 -3.164 -15.305 1.00 95.06 104 LEU A CA 1
ATOM 819 C C . LEU A 1 104 ? 9.452 -3.579 -13.902 1.00 95.06 104 LEU A C 1
ATOM 821 O O . LEU A 1 104 ? 8.747 -3.308 -12.938 1.00 95.06 104 LEU A O 1
ATOM 825 N N . ALA A 1 105 ? 10.638 -4.184 -13.789 1.00 90.69 105 ALA A N 1
ATOM 826 C CA . ALA A 1 105 ? 11.229 -4.540 -12.494 1.00 90.69 105 ALA A CA 1
ATOM 827 C C . ALA A 1 105 ? 11.599 -3.307 -11.651 1.00 90.69 105 ALA A C 1
ATOM 829 O O . ALA A 1 105 ? 11.855 -3.434 -10.462 1.00 90.69 105 ALA A O 1
ATOM 830 N N . MET A 1 106 ? 11.598 -2.114 -12.260 1.00 91.06 106 MET A N 1
ATOM 831 C CA . MET A 1 106 ? 12.010 -0.861 -11.636 1.00 91.06 106 MET A CA 1
ATOM 832 C C . MET A 1 106 ? 13.406 -0.999 -11.014 1.00 91.06 106 MET A C 1
ATOM 834 O O . MET A 1 106 ? 14.353 -1.260 -11.756 1.00 91.06 106 MET A O 1
ATOM 838 N N . ARG A 1 107 ? 13.550 -0.825 -9.697 1.00 92.50 107 ARG A N 1
ATOM 839 C CA . ARG A 1 107 ? 14.804 -1.067 -8.983 1.00 92.50 107 ARG A CA 1
ATOM 840 C C . ARG A 1 107 ? 15.050 -2.551 -8.721 1.00 92.50 107 ARG A C 1
ATOM 842 O O . ARG A 1 107 ? 16.165 -3.005 -8.923 1.00 92.50 107 ARG A O 1
ATOM 849 N N . ALA A 1 108 ? 14.031 -3.255 -8.244 1.00 93.31 108 ALA A N 1
ATOM 850 C CA . ALA A 1 108 ? 14.001 -4.695 -8.019 1.00 93.31 108 ALA A CA 1
ATOM 851 C C . ALA A 1 108 ? 12.537 -5.146 -7.842 1.00 93.31 108 ALA A C 1
ATOM 853 O O . ALA A 1 108 ? 11.611 -4.330 -7.762 1.00 93.31 108 ALA A O 1
ATOM 854 N N . ASP A 1 109 ? 12.325 -6.456 -7.797 1.00 93.75 109 ASP A N 1
ATOM 855 C CA . ASP A 1 109 ? 11.080 -7.060 -7.321 1.00 93.75 109 ASP A CA 1
ATOM 856 C C . ASP A 1 109 ? 11.295 -7.653 -5.915 1.00 93.75 109 ASP A C 1
ATOM 858 O O . ASP A 1 109 ? 12.180 -7.217 -5.182 1.00 93.75 109 ASP A O 1
ATOM 862 N N . TRP A 1 110 ? 10.540 -8.698 -5.564 1.00 95.94 110 TRP A N 1
ATOM 863 C CA . TRP A 1 110 ? 10.685 -9.441 -4.311 1.00 95.94 110 TRP A CA 1
ATOM 864 C C . TRP A 1 110 ? 12.122 -9.917 -4.025 1.00 95.94 110 TRP A C 1
ATOM 866 O O . TRP A 1 110 ? 12.492 -10.149 -2.872 1.00 95.94 110 TRP A 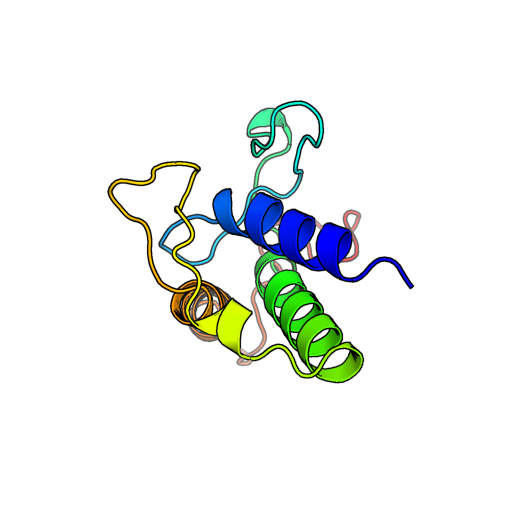O 1
ATOM 876 N N . ASN A 1 111 ? 12.931 -10.132 -5.066 1.00 94.06 111 ASN A N 1
ATOM 877 C CA . ASN A 1 111 ? 14.343 -10.438 -4.922 1.00 94.06 111 ASN A CA 1
ATOM 878 C C . ASN A 1 111 ? 15.193 -9.164 -5.023 1.00 94.06 111 ASN A C 1
ATOM 880 O O . ASN A 1 111 ? 15.696 -8.827 -6.096 1.00 94.06 111 ASN A O 1
ATOM 884 N N . ASP A 1 112 ? 15.472 -8.553 -3.869 1.00 91.81 112 ASP A N 1
ATOM 885 C CA . ASP A 1 112 ? 16.303 -7.344 -3.722 1.00 91.81 112 ASP A CA 1
ATOM 886 C C . ASP A 1 112 ? 17.694 -7.425 -4.392 1.00 91.81 112 ASP A C 1
ATOM 888 O O . ASP A 1 112 ? 18.364 -6.412 -4.603 1.00 91.81 112 ASP A O 1
ATOM 892 N N . CYS A 1 113 ? 18.191 -8.630 -4.699 1.00 94.44 113 CYS A N 1
ATOM 893 C CA . CYS A 1 113 ? 19.501 -8.818 -5.324 1.00 94.44 113 CYS A CA 1
ATOM 894 C C . CYS A 1 113 ? 19.489 -8.686 -6.858 1.00 94.44 113 CYS A C 1
ATOM 896 O O . CYS A 1 113 ? 20.565 -8.697 -7.460 1.00 94.44 113 CYS A O 1
ATOM 898 N N . ILE A 1 114 ? 18.323 -8.567 -7.500 1.00 89.50 114 ILE A N 1
ATOM 899 C CA . ILE A 1 114 ? 18.191 -8.348 -8.950 1.00 89.50 114 ILE A CA 1
ATOM 900 C C . ILE A 1 114 ? 17.984 -6.846 -9.195 1.00 89.50 114 ILE A C 1
ATOM 902 O O . ILE A 1 114 ? 16.884 -6.352 -8.986 1.00 89.50 114 ILE A O 1
ATOM 906 N N . ASN A 1 115 ? 19.044 -6.143 -9.623 1.00 85.50 115 ASN A N 1
ATOM 907 C CA . ASN A 1 115 ? 19.085 -4.681 -9.799 1.00 85.50 115 ASN A CA 1
ATOM 908 C C . ASN A 1 115 ? 19.535 -4.273 -11.207 1.00 85.50 115 ASN A C 1
ATOM 910 O O . ASN A 1 115 ? 20.442 -4.958 -11.742 1.00 85.50 115 ASN A O 1
#

Solvent-accessible surface area (backbone atoms only — not comparable to full-atom values): 6390 Å² total; per-residue (Å²): 138,63,66,70,63,49,54,52,48,52,50,47,54,51,17,29,24,39,91,70,19,50,42,48,74,39,74,40,86,91,76,61,38,52,37,75,90,83,38,55,54,44,52,44,59,33,52,53,55,46,52,52,54,52,52,49,31,73,74,69,68,55,64,65,61,44,68,38,75,35,20,34,65,68,35,69,92,66,42,40,35,38,50,52,56,45,48,28,16,52,47,41,44,72,75,38,51,42,100,85,73,43,67,43,50,73,53,13,44,93,53,76,87,51,110

pLDDT: mean 94.86, std 5.85, range [68.44, 98.88]

Nearest PDB structures (foldseek):
  8hob-assembly1_B  TM=9.984E-01  e=1.915E-15  Acetivibrio thermocellus
  8ho8-assembly1_B  TM=9.975E-01  e=2.453E-15  Acetivibrio thermocellus
  8ho9-assembly1_B  TM=9.952E-01  e=3.144E-15  Acetivibrio thermocellus
  3s4b-assembly1_B  TM=9.960E-01  e=6.970E-14  Cellulomonas uda
  3s4c-assembly1_A  TM=9.850E-01  e=4.246E-14  Cellulomonas uda

Foldseek 3Di:
DCLVVLLVVLLLQLLAAALLLWHQPDADPVVSAGDPVVHTFQQAVSVVSVVSVVVSCVVPVPPCQQQDFHHYNNDSVRTDGVVSSNVSSVVSQQVAADPVSHGDRGCHYPPNVPD

Mean predicted aligned error: 3.1 Å

Sequence (115 aa):
QIPDRARERIIDIASTQFPDGGCYHQYQPLTKKGNADIGGDFSDDPLWLILSVSAYIKETGDWSILDEMVPYDNDMSVAQPMLEHLKVSFYHIVNNLGPHGLPLAMRADWNDCIN

Radius of gyration: 14.21 Å; Cα contacts (8 Å, |Δi|>4): 175; chains: 1; bounding box: 35×31×41 Å

Secondary structure (DSSP, 8-state):
--HHHHHHHHHHHHTT--TTS---S-EETTTTEE-TTS---BTTHHHHHHHHHHHHHHHH--GGGGG-EEEETTEEEEEEEHHHHHHHHHHHHHTSB-TTSPBP-BTBSS-TT--

=== Feature glossary ===
Feature key, reading from the visual/contextual features back to the raw sequence:

Rendered structure images. Structure images are PyMOL renders from six orthogonal camera directions. Cartoon representation draws helices as coils and strands as arrows; sticks shows the backbone as bonds; surface shows the solvent-excluded envelope.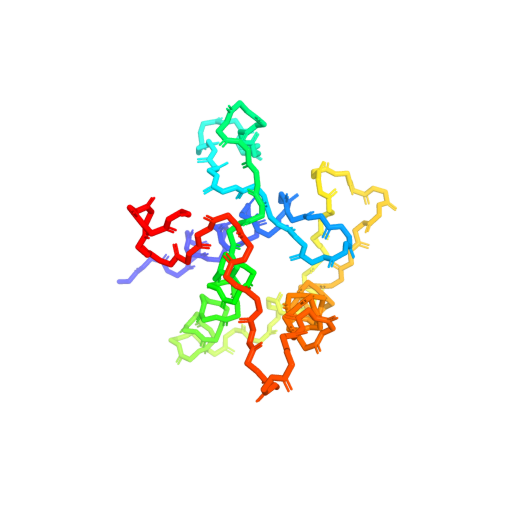 Rainbow coloring maps sequence position to hue (blue→red, N→C); chain coloring assigns a distinct color per polypeptide.

Contact-map, Ramachandran, and PAE plots. Three diagnostic plots accompany the record. The Cα contact map visualizes the tertiary structure as a 2D adjacency matrix (8 Å cutoff, sequence-local contacts suppressed). The Ramachandran plot shows the distribution of backbone (φ, ψ) torsions, with points in the α and β basins reflecting secondary structure content. The PAE plot shows AlphaFold's inter-residue confidence as a color matrix.

InterPro / GO / CATH / organism. The annotation block draws on four external resources. InterPro: which protein families and domains the sequence belongs to. GO: standardized terms for what the protein does, what process it participates in, and where in the cell it acts. CATH: which structural fold it has in the CATH hierarchy. Organism: the species of origin.

Nearest PDB structures. Structural nearest neighbors (via Foldseek easy-search vs the PDB). Reported per hit: target PDB id, E-value, and alignment TM-score. A TM-score above ~0.5 is the conventional threshold for 'same fold'.

Predicted aligned error. Predicted aligned error is AlphaFold's pairwise confidence. Unlike pLDDT (per-residue), PAE is per-residue-pair and captures whether two parts of the structure are correctly placed relative to each other. Units are ångströms of expected positional error.

Solvent-accessible surface area. SASA measures how much of the protein is reachable by solvent. It is computed by rolling a water-sized probe over the atomic surface and summing the exposed area (Å²). Per-residue SASA distinguishes core (buried, low SASA) from surface (exposed, high SASA) residues; total SASA is a whole-molecule size measure.

B-factor. Crystallographic B-factors measure how much each atom's electron density is smeared out, in Å². They rise in mobile loops and surface residues and fall in the buried interior. In AlphaFold models this column is repurposed to hold pLDDT instead.

pLDDT. For AlphaFold models, the B-factor field carries pLDDT — the model's own estimate of local accuracy on a 0–100 scale. Regions with pLDDT<50 should be treated as essentially unmodeled; they often correspond to intrinsically disordered segments.

Backbone torsions (φ/ψ). φ (phi) and ψ (psi) are the two rotatable backbone dihedrals per residue: φ is the C(i-1)–N–Cα–C torsion, ψ is the N–Cα–C–N(i+1) torsion, both in degrees on (−180°, 180°]. α-helical residues cluster near (−60°, −45°); β-strand residues near (−120°, +130°). A Ramachandran plot is simply a scatter of (φ, ψ) for every residue.

Radius of gyration, Cα contacts, bounding box. Radius of gyration (Rg) is the root-mean-square distance of Cα atoms from their centroid — a single number for overall size and compactness. A globular domain of N residues has Rg ≈ 2.2·N^0.38 Å; an extended or disordered chain has a much larger Rg. The Cα contact count is the number of residue pairs whose Cα atoms are within 8 Å and are more than four positions apart in sequence — a standard proxy for tertiary packing density. The bounding box is the smallest axis-aligned box enclosing all Cα atoms.

Secondary structure (3-state, P-SEA). Three-state secondary structure (P-SEA) collapses the eight DSSP classes into helix (a), strand (b), and coil (c). P-SEA assigns these from Cα geometry alone — distances and angles — without requiring backbone oxygens, so it works on any Cα trace.

Secondary structure (8-state, DSSP). Secondary structure is the local, repeating backbone conformation. DSSP classifies it into eight states by reading the hydrogen-bond network: three helix types (H, G, I), two β types (E, B), two non-regular types (T, S), and unstructured coil (-).

Foldseek 3Di. The Foldseek 3Di string encodes local tertiary geometry as a 20-letter alphabet — one character per residue — derived from the relative positions of nearby Cα atoms. Unlike the amino-acid sequence, 3Di is a direct function of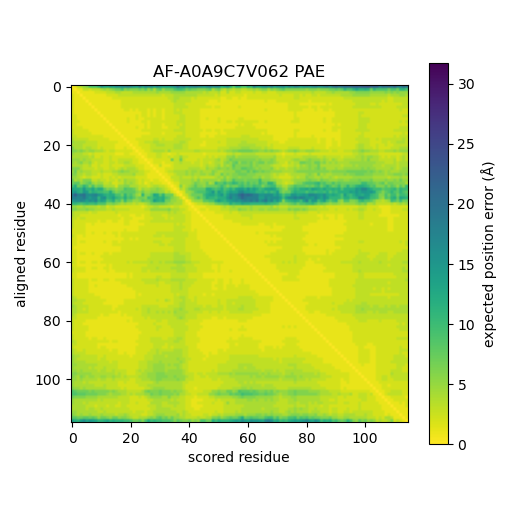 the 3D structure, so two proteins with the same fold have similar 3Di strings even at low sequence identity.

mmCIF coordinates. Structure coordinates are given as an mmCIF _atom_site loop: one row per atom with element, residue name, chain id, sequence number, and x/y/z position in Å. Only the four main-chain atoms per residue are included here; side chains are omitted to keep the record compact.

Sequence. This is the polypeptide sequence — one letter per residue, N-terminus first. Length ranges from a few dozen residues for small domains to over a thousand for large multi-domain proteins.